Protein AF-A0A8E0M882-F1 (afdb_monomer)

Sequence (146 aa):
MENELKRLLSIPDPLHFTEHQCEWLLDHIGDPNAEIRDNLVYSLLARGFSTEGFTTSQRKAIATRTTQQAQLFTGLNGSDNDNAFTRTFTALLGAILLETDSSKPFLTDNQTQTWIDWALKYLQIETDWRSYVPVKRLGAWHCPWQ

pLDDT: mean 83.6, std 18.22, range [38.22, 97.56]

InterPro domains: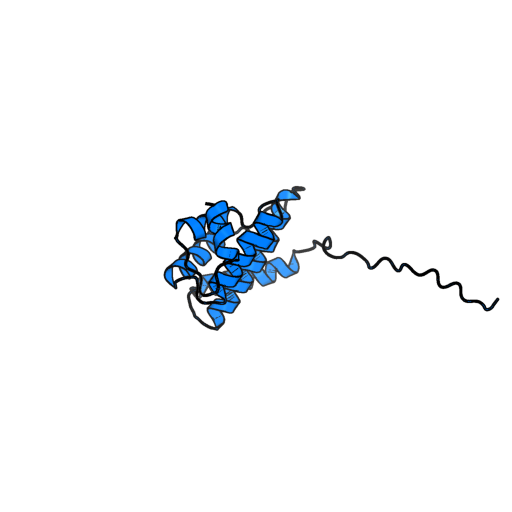
  IPR021247 Protein of unknown function DUF2785 [PF10978] (72-136)

Nearest PDB structures (foldseek):
  5tqb-assembly1_B  TM=4.355E-01  e=6.110E-01  Thermochaetoides thermophila DSM 1495
  2rld-assembly1_E  TM=4.676E-01  e=1.877E+00  Bacteroides thetaiotaomicron VPI-5482
  5m4y-assembly3_E  TM=1.984E-01  e=3.540E+00  Saccharomyces cerevisiae S288C

Foldseek 3Di:
DQVVQVVQLPDDDPAADDLVRLVVLLVCCLPPDCCCNPVGSLVNLLNCLPRVRDDLVSLLVNLVVLLVVVLLCPPLPHPDPSSPSSNVSSLVSLVSSLVSCVVPNRDDPVSNVSSVVSNVVSVVSDPDCVVDDPPPPPDPPPDPDD

Radius of gyration: 18.93 Å; Cα contacts (8 Å, |Δi|>4): 121; chains: 1; bounding box: 44×65×42 Å

Mean predicted aligned error: 8.48 Å

Secondary structure (DSSP, 8-state):
-HHHHHHHTTSPSSP---HHHHHHHHHTTT-S-HHHIIIIIIHHHHHHHHTS-S-HHHHHHHHHHHHHHTGGGTTTTS--GGGHHHHHHHHHHHHHHHHHHHHS--S-HHHHHHHHHHHHHHHHH----TT---------------

Structure (mmCIF, N/CA/C/O backbone):
data_AF-A0A8E0M882-F1
#
_entry.id   AF-A0A8E0M882-F1
#
loop_
_atom_site.group_PDB
_atom_site.id
_atom_site.type_symbol
_atom_site.label_atom_id
_atom_site.label_alt_id
_atom_site.label_comp_id
_atom_site.label_asym_id
_atom_site.label_entity_id
_atom_site.label_seq_id
_atom_site.pdbx_PDB_ins_code
_atom_site.Cartn_x
_atom_site.Cartn_y
_atom_site.Cartn_z
_atom_site.occupancy
_atom_site.B_iso_or_equiv
_atom_site.auth_seq_id
_atom_site.auth_comp_id
_atom_site.auth_asym_id
_atom_site.auth_atom_id
_atom_site.pdbx_PDB_model_num
ATOM 1 N N . MET A 1 1 ? 13.079 12.444 6.542 1.00 91.69 1 MET A N 1
ATOM 2 C CA . MET A 1 1 ? 12.053 11.485 6.097 1.00 91.69 1 MET A CA 1
ATOM 3 C C . MET A 1 1 ? 12.491 10.030 6.231 1.00 91.69 1 MET A C 1
ATOM 5 O O . MET A 1 1 ? 12.018 9.393 7.157 1.00 91.69 1 MET A O 1
ATOM 9 N N . GLU A 1 2 ? 13.426 9.498 5.430 1.00 93.12 2 GLU A N 1
ATOM 10 C CA . GLU A 1 2 ? 13.834 8.074 5.531 1.00 93.12 2 GLU A CA 1
ATOM 11 C C . GLU A 1 2 ? 14.243 7.657 6.958 1.00 93.12 2 GLU A C 1
ATOM 13 O O . GLU A 1 2 ? 13.714 6.696 7.507 1.00 93.12 2 GLU A O 1
ATOM 18 N N . ASN A 1 3 ? 15.119 8.430 7.611 1.00 93.81 3 ASN A N 1
ATOM 19 C CA . ASN A 1 3 ? 15.547 8.162 8.991 1.00 93.81 3 ASN A CA 1
ATOM 20 C C . ASN A 1 3 ? 14.402 8.215 10.018 1.00 93.81 3 ASN A C 1
ATOM 22 O O . ASN A 1 3 ? 14.497 7.584 11.066 1.00 93.81 3 ASN A O 1
ATOM 26 N N . GLU A 1 4 ? 13.338 8.974 9.751 1.00 94.31 4 GLU A N 1
ATOM 27 C CA . GLU A 1 4 ? 12.157 9.034 10.622 1.00 94.31 4 GLU A CA 1
ATOM 28 C C . GLU A 1 4 ? 11.297 7.787 10.424 1.00 94.31 4 GLU A C 1
ATOM 30 O O . GLU A 1 4 ? 10.914 7.153 11.403 1.00 94.31 4 GLU A O 1
ATOM 35 N N . LEU A 1 5 ? 11.071 7.383 9.171 1.00 95.50 5 LEU A N 1
ATOM 36 C CA . LEU A 1 5 ? 10.352 6.155 8.829 1.00 95.50 5 LEU A CA 1
ATOM 37 C C . LEU A 1 5 ? 11.076 4.913 9.364 1.00 95.50 5 LEU A C 1
ATOM 39 O O . LEU A 1 5 ? 10.443 4.035 9.941 1.00 95.50 5 LEU A O 1
ATOM 43 N N . LYS A 1 6 ? 12.412 4.870 9.282 1.00 95.81 6 LYS A N 1
ATOM 44 C CA . LYS A 1 6 ? 13.220 3.785 9.867 1.00 95.81 6 LYS A CA 1
ATOM 45 C C . LYS A 1 6 ? 13.008 3.636 11.371 1.00 95.81 6 LYS A C 1
ATOM 47 O O . LYS A 1 6 ? 13.045 2.520 11.877 1.00 95.81 6 LYS A O 1
ATOM 52 N N . ARG A 1 7 ? 12.743 4.728 12.098 1.00 95.31 7 ARG A N 1
ATOM 53 C CA . ARG A 1 7 ? 12.416 4.651 13.532 1.00 95.31 7 ARG A CA 1
ATOM 54 C C . ARG A 1 7 ? 11.062 3.988 13.774 1.00 95.31 7 ARG A C 1
ATOM 56 O O . ARG A 1 7 ? 10.929 3.295 14.776 1.00 95.31 7 ARG A O 1
ATOM 63 N N . LEU A 1 8 ? 10.095 4.156 12.867 1.00 95.00 8 LEU A N 1
ATOM 64 C CA . LEU A 1 8 ? 8.771 3.532 12.982 1.00 95.00 8 LEU A CA 1
ATOM 65 C C . LEU A 1 8 ? 8.839 2.000 12.929 1.00 95.00 8 LEU A C 1
ATOM 67 O O . LEU A 1 8 ? 8.007 1.339 13.543 1.00 95.00 8 LEU A O 1
ATOM 71 N N . LEU A 1 9 ? 9.852 1.424 12.270 1.00 93.31 9 LEU A N 1
ATOM 72 C CA . LEU A 1 9 ? 10.032 -0.032 12.214 1.00 93.31 9 LEU A CA 1
ATOM 73 C C . LEU A 1 9 ? 10.173 -0.662 13.608 1.00 93.31 9 LEU A C 1
ATOM 75 O O . LEU A 1 9 ? 9.687 -1.769 13.821 1.00 93.31 9 LEU A O 1
ATOM 79 N N . SER A 1 10 ? 10.766 0.058 14.562 1.00 94.56 10 SER A N 1
ATOM 80 C CA . SER A 1 10 ? 10.983 -0.422 15.933 1.00 94.56 10 SER A CA 1
ATOM 81 C C . SER A 1 10 ? 9.838 -0.101 16.901 1.00 94.56 10 SER A C 1
ATOM 83 O O . SER A 1 10 ? 9.894 -0.501 18.062 1.00 94.56 10 SER A O 1
ATOM 85 N N . ILE A 1 11 ? 8.826 0.652 16.466 1.00 95.12 11 ILE A N 1
ATOM 86 C CA . ILE A 1 11 ? 7.680 1.045 17.298 1.00 95.12 11 ILE A CA 1
ATOM 87 C C . ILE A 1 11 ? 6.600 -0.042 17.189 1.00 95.12 11 ILE A C 1
ATOM 89 O O . ILE A 1 11 ? 6.369 -0.526 16.081 1.00 95.12 11 ILE A O 1
ATOM 93 N N . PRO A 1 12 ? 5.937 -0.449 18.290 1.00 94.00 12 PRO A N 1
ATOM 94 C CA . PRO A 1 12 ? 4.824 -1.393 18.228 1.00 94.00 12 PRO A CA 1
ATOM 95 C C . PRO A 1 12 ? 3.599 -0.785 17.536 1.00 94.00 12 PRO A C 1
ATOM 97 O O . PRO A 1 12 ? 3.405 0.427 17.528 1.00 94.00 12 PRO A O 1
ATOM 100 N N . ASP A 1 13 ? 2.760 -1.639 16.963 1.00 94.06 13 ASP A N 1
ATOM 101 C CA . ASP A 1 13 ? 1.491 -1.229 16.363 1.00 94.06 13 ASP A CA 1
ATOM 102 C C . ASP A 1 13 ? 0.454 -0.774 17.422 1.00 94.06 13 ASP A C 1
ATOM 104 O O . ASP A 1 13 ? 0.518 -1.234 18.567 1.00 94.06 13 ASP A O 1
ATOM 108 N N . PRO A 1 14 ? -0.529 0.078 17.060 1.00 93.06 14 PRO A N 1
ATOM 109 C CA . PRO A 1 14 ? -0.713 0.705 15.749 1.00 93.06 14 PRO A CA 1
ATOM 110 C C . PRO A 1 14 ? 0.280 1.850 15.511 1.00 93.06 14 PRO A C 1
ATOM 112 O O . PRO A 1 14 ? 0.562 2.659 16.395 1.00 93.06 14 PRO A O 1
ATOM 115 N N . LEU A 1 15 ? 0.802 1.928 14.287 1.00 95.25 15 LEU A N 1
ATOM 116 C CA . LEU A 1 15 ? 1.637 3.050 13.858 1.00 95.25 15 LEU A CA 1
ATOM 117 C C . LEU A 1 15 ? 0.782 4.275 13.518 1.00 95.25 15 LEU A C 1
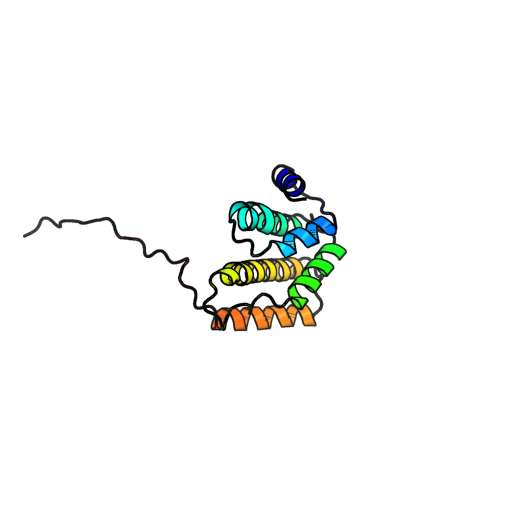ATOM 119 O O . LEU A 1 15 ? -0.387 4.150 13.185 1.00 95.25 15 LEU A O 1
ATOM 123 N N . HIS A 1 16 ? 1.375 5.465 13.536 1.00 94.81 16 HIS A N 1
ATOM 124 C CA . HIS A 1 16 ? 0.721 6.675 13.045 1.00 94.81 16 HIS A CA 1
ATOM 125 C C . HIS A 1 16 ? 1.582 7.328 11.975 1.00 94.81 16 HIS A C 1
ATOM 127 O O . HIS A 1 16 ? 2.770 7.572 12.194 1.00 94.81 16 HIS A O 1
ATOM 133 N N . PHE A 1 17 ? 0.962 7.625 10.837 1.00 96.75 17 PHE A N 1
ATOM 134 C CA . PHE A 1 17 ? 1.632 8.212 9.686 1.00 96.75 17 PHE A CA 1
ATOM 135 C C . PHE A 1 17 ? 1.119 9.622 9.419 1.00 96.75 17 PHE A C 1
ATOM 137 O O . PHE A 1 17 ? -0.061 9.921 9.609 1.00 96.75 17 PHE A O 1
ATOM 144 N N . THR A 1 18 ? 2.008 10.488 8.949 1.00 97.00 18 THR A N 1
ATOM 145 C CA . THR A 1 18 ? 1.639 11.777 8.357 1.00 97.00 18 THR A CA 1
ATOM 146 C C . THR A 1 18 ? 1.382 11.620 6.858 1.00 97.00 18 THR A C 1
ATOM 148 O O . THR A 1 18 ? 1.851 10.666 6.240 1.00 97.00 18 THR A O 1
ATOM 151 N N . GLU A 1 19 ? 0.686 12.577 6.241 1.00 95.50 19 GLU A N 1
ATOM 152 C CA . GLU A 1 19 ? 0.458 12.550 4.786 1.00 95.50 19 GLU A CA 1
ATOM 153 C C . GLU A 1 19 ? 1.776 12.519 3.997 1.00 95.50 19 GLU A C 1
ATOM 155 O O . GLU A 1 19 ? 1.942 11.696 3.105 1.00 95.50 19 GLU A O 1
ATOM 160 N N . HIS A 1 20 ? 2.769 13.316 4.403 1.00 96.25 20 HIS A N 1
ATOM 161 C CA . HIS A 1 20 ? 4.091 13.321 3.767 1.00 96.25 20 HIS A CA 1
ATOM 162 C C . HIS A 1 20 ? 4.827 11.980 3.883 1.00 96.25 20 HIS A C 1
ATOM 164 O O . HIS A 1 20 ? 5.578 11.600 2.989 1.00 96.25 20 HIS A O 1
ATOM 170 N N . GLN A 1 21 ? 4.618 11.245 4.978 1.00 97.25 21 GLN A N 1
ATOM 171 C CA . GLN A 1 21 ? 5.162 9.897 5.125 1.00 97.25 21 GLN A CA 1
ATOM 172 C C . GLN A 1 21 ? 4.477 8.921 4.166 1.00 97.25 21 GLN A C 1
ATOM 174 O O . GLN A 1 21 ? 5.169 8.147 3.510 1.00 97.25 21 GLN A O 1
ATOM 179 N N . CYS A 1 22 ? 3.150 8.990 4.029 1.00 96.88 22 CYS A N 1
ATOM 180 C CA . CYS A 1 22 ? 2.407 8.199 3.045 1.00 96.88 22 CYS A CA 1
ATOM 181 C C . CYS A 1 22 ? 2.872 8.497 1.610 1.00 96.88 22 CYS A C 1
ATOM 183 O O . CYS A 1 22 ? 3.079 7.576 0.821 1.00 96.88 22 CYS A O 1
ATOM 185 N N . GLU A 1 23 ? 3.070 9.775 1.275 1.00 95.62 23 GLU A N 1
ATOM 186 C CA . GLU A 1 23 ? 3.566 10.201 -0.035 1.00 95.62 23 GLU A CA 1
ATOM 187 C C . GLU A 1 23 ? 4.943 9.608 -0.334 1.00 95.62 23 GLU A C 1
ATOM 189 O O . GLU A 1 23 ? 5.134 8.991 -1.383 1.00 95.62 23 GLU A O 1
ATOM 194 N N . TRP A 1 24 ? 5.865 9.710 0.622 1.00 97.00 24 TRP A N 1
ATOM 195 C CA . TRP A 1 24 ? 7.222 9.198 0.465 1.00 97.00 24 TRP A CA 1
ATOM 196 C C . TRP A 1 24 ? 7.266 7.681 0.307 1.00 97.00 24 TRP A C 1
ATOM 198 O O . TRP A 1 24 ? 8.001 7.185 -0.543 1.00 97.00 24 TRP A O 1
ATOM 208 N N . LEU A 1 25 ? 6.462 6.941 1.083 1.00 96.94 25 LEU A N 1
ATOM 209 C CA . LEU A 1 25 ? 6.353 5.484 0.947 1.00 96.94 25 LEU A CA 1
ATOM 210 C C . LEU A 1 25 ? 5.925 5.097 -0.473 1.00 96.94 25 LEU A C 1
ATOM 212 O O . LEU A 1 25 ? 6.493 4.188 -1.068 1.00 96.94 25 LEU A O 1
ATOM 216 N N . LEU A 1 26 ? 4.956 5.813 -1.040 1.00 95.06 26 LEU A N 1
ATOM 217 C CA . LEU A 1 26 ? 4.483 5.560 -2.399 1.00 95.06 26 LEU A CA 1
ATOM 218 C C . LEU A 1 26 ? 5.492 5.982 -3.477 1.00 95.06 26 LEU A C 1
ATOM 220 O O . LEU A 1 26 ? 5.596 5.298 -4.491 1.00 95.06 26 LEU A O 1
ATOM 224 N N . ASP A 1 27 ? 6.270 7.045 -3.259 1.00 93.62 27 ASP A N 1
ATOM 225 C CA . ASP A 1 27 ? 7.353 7.446 -4.176 1.00 93.62 27 ASP A CA 1
ATOM 226 C C . ASP A 1 27 ? 8.473 6.402 -4.266 1.00 93.62 27 ASP A C 1
ATOM 228 O O . ASP A 1 27 ? 9.085 6.241 -5.320 1.00 93.62 27 ASP A O 1
ATOM 232 N N . HIS A 1 28 ? 8.717 5.666 -3.179 1.00 94.12 28 HIS A N 1
ATOM 233 C CA . HIS A 1 28 ? 9.824 4.710 -3.061 1.00 94.12 28 HIS A CA 1
ATOM 234 C C . HIS A 1 28 ? 9.361 3.247 -3.148 1.00 94.12 28 HIS A C 1
ATOM 236 O O . HIS A 1 28 ? 10.116 2.327 -2.835 1.00 94.12 28 HIS A O 1
ATOM 242 N N . ILE A 1 29 ? 8.130 2.999 -3.607 1.00 92.56 29 ILE A N 1
ATOM 243 C CA . ILE A 1 29 ? 7.568 1.642 -3.711 1.00 92.56 29 ILE A CA 1
ATOM 244 C C . ILE A 1 29 ? 8.364 0.722 -4.643 1.00 92.56 29 ILE A C 1
ATOM 246 O O . ILE A 1 29 ? 8.380 -0.488 -4.449 1.00 92.56 29 ILE A O 1
ATOM 250 N N . GLY A 1 30 ? 9.035 1.292 -5.644 1.00 89.06 30 GLY A N 1
ATOM 251 C CA . GLY A 1 30 ? 9.879 0.572 -6.595 1.00 89.06 30 GLY A CA 1
ATOM 252 C C . GLY A 1 30 ? 11.373 0.824 -6.420 1.00 89.06 30 GLY A C 1
ATOM 253 O O . GLY A 1 30 ? 12.102 0.669 -7.394 1.00 89.06 30 GLY A O 1
ATOM 254 N N . ASP A 1 31 ? 11.830 1.257 -5.239 1.00 90.75 31 ASP A N 1
ATOM 255 C CA . ASP A 1 31 ? 13.238 1.613 -5.022 1.00 90.75 31 ASP A CA 1
ATOM 256 C C . ASP A 1 31 ? 14.187 0.437 -5.380 1.00 90.75 31 ASP A C 1
ATOM 258 O O . ASP A 1 31 ? 13.912 -0.722 -5.031 1.00 90.75 31 ASP A O 1
ATOM 262 N N . PRO A 1 32 ? 15.302 0.682 -6.099 1.00 86.81 32 PRO A N 1
ATOM 263 C CA . PRO A 1 32 ? 16.258 -0.373 -6.441 1.00 86.81 32 PRO A CA 1
ATOM 264 C C . PRO A 1 32 ? 16.960 -0.967 -5.209 1.00 86.81 32 PRO A C 1
ATOM 266 O O . PRO A 1 32 ? 17.409 -2.116 -5.251 1.00 86.81 32 PRO A O 1
ATOM 269 N N . ASN A 1 33 ? 17.050 -0.223 -4.105 1.00 90.12 33 ASN A N 1
ATOM 270 C CA . ASN A 1 33 ? 17.614 -0.693 -2.850 1.00 90.12 33 ASN A CA 1
ATOM 271 C C . ASN A 1 33 ? 16.586 -1.521 -2.062 1.00 90.12 33 ASN A C 1
ATOM 273 O O . ASN A 1 33 ? 15.613 -0.989 -1.526 1.00 90.12 33 ASN A O 1
ATOM 277 N N . ALA A 1 34 ? 16.845 -2.823 -1.918 1.00 89.81 34 ALA A N 1
ATOM 278 C CA . ALA A 1 34 ? 15.975 -3.749 -1.188 1.00 89.81 34 ALA A CA 1
ATOM 279 C C . ALA A 1 34 ? 15.766 -3.364 0.292 1.00 89.81 34 ALA A C 1
ATOM 281 O O . ALA A 1 34 ? 14.697 -3.604 0.845 1.00 89.81 34 ALA A O 1
ATOM 282 N N . GLU A 1 35 ? 16.738 -2.707 0.935 1.00 92.88 35 GLU A N 1
ATOM 283 C CA . GLU A 1 35 ? 16.569 -2.223 2.314 1.00 92.88 35 GLU A CA 1
ATOM 284 C C . GLU A 1 35 ? 15.530 -1.096 2.413 1.00 92.88 35 GLU A C 1
ATOM 286 O O . GLU A 1 35 ? 14.843 -0.960 3.425 1.00 92.88 35 GLU A O 1
ATOM 291 N N . ILE A 1 36 ? 15.398 -0.284 1.361 1.00 94.50 36 ILE A N 1
ATOM 292 C CA . ILE A 1 36 ? 14.382 0.770 1.291 1.00 94.50 36 ILE A CA 1
ATOM 293 C C . ILE A 1 36 ? 13.050 0.160 0.864 1.00 94.50 36 ILE A C 1
ATOM 295 O O . ILE A 1 36 ? 12.034 0.373 1.516 1.00 94.50 36 ILE A O 1
ATOM 299 N N . ARG A 1 37 ? 13.043 -0.630 -0.202 1.00 94.00 37 ARG A N 1
ATOM 300 C CA . ARG A 1 37 ? 11.817 -1.163 -0.793 1.00 94.00 37 ARG A CA 1
ATOM 301 C C . ARG A 1 37 ? 11.132 -2.214 0.085 1.00 94.00 37 ARG A C 1
ATOM 303 O O . ARG A 1 37 ? 9.954 -2.073 0.407 1.00 94.00 37 ARG A O 1
ATOM 310 N N . ASP A 1 38 ? 11.853 -3.257 0.481 1.00 92.75 38 ASP A N 1
ATOM 311 C CA . ASP A 1 38 ? 11.296 -4.427 1.163 1.00 92.75 38 ASP A CA 1
ATOM 312 C C . ASP A 1 38 ? 11.179 -4.161 2.673 1.00 92.75 38 ASP A C 1
ATOM 314 O O . ASP A 1 38 ? 10.090 -4.212 3.262 1.00 92.75 38 ASP A O 1
ATOM 318 N N . ASN A 1 39 ? 12.309 -3.819 3.299 1.00 94.12 39 ASN A N 1
ATOM 319 C CA . ASN A 1 39 ? 12.422 -3.742 4.758 1.00 94.12 39 ASN A CA 1
ATOM 320 C C . ASN A 1 39 ? 11.805 -2.467 5.343 1.00 94.12 39 ASN A C 1
ATOM 322 O O . ASN A 1 39 ? 11.378 -2.471 6.497 1.00 94.12 39 ASN A O 1
ATOM 326 N N . LEU A 1 40 ? 11.739 -1.383 4.563 1.00 97.25 40 LEU A N 1
ATOM 327 C CA . LEU A 1 40 ? 11.163 -0.116 5.007 1.00 97.25 40 LEU A CA 1
ATOM 328 C C . LEU A 1 40 ? 9.787 0.138 4.386 1.00 97.25 40 LEU A C 1
ATOM 330 O O . LEU A 1 40 ? 8.791 0.154 5.106 1.00 97.25 40 LEU A O 1
ATOM 334 N N . VAL A 1 41 ? 9.716 0.343 3.072 1.00 97.19 41 VAL A N 1
ATOM 335 C CA . VAL A 1 41 ? 8.508 0.822 2.391 1.00 97.19 41 VAL A CA 1
ATOM 336 C C . VAL A 1 41 ? 7.384 -0.201 2.466 1.00 97.19 41 VAL A C 1
ATOM 338 O O . VAL A 1 41 ? 6.323 0.093 3.021 1.00 97.19 41 VAL A O 1
ATOM 341 N N . TYR A 1 42 ? 7.612 -1.411 1.955 1.00 95.94 42 TYR A N 1
ATOM 342 C CA . TYR A 1 42 ? 6.584 -2.446 1.929 1.00 95.94 42 TYR A CA 1
ATOM 343 C C . TYR A 1 42 ? 6.178 -2.877 3.337 1.00 95.94 42 TYR A C 1
ATOM 345 O O . TYR A 1 42 ? 4.990 -2.982 3.632 1.00 95.94 42 TYR A O 1
ATOM 353 N N . SER A 1 43 ? 7.155 -3.037 4.233 1.00 95.88 43 SER A N 1
ATOM 354 C CA . SER A 1 43 ? 6.906 -3.381 5.635 1.00 95.88 43 SER A CA 1
ATOM 355 C C . SER A 1 43 ? 6.017 -2.352 6.346 1.00 95.88 43 SER A C 1
ATOM 357 O O . SER A 1 43 ? 5.065 -2.729 7.030 1.00 95.88 43 SER A O 1
ATOM 359 N N . LEU A 1 44 ? 6.273 -1.049 6.171 1.00 97.38 44 LEU A N 1
ATOM 360 C CA . LEU A 1 44 ? 5.451 0.001 6.783 1.00 97.38 44 LEU A CA 1
ATOM 361 C C . LEU A 1 44 ? 4.069 0.125 6.137 1.00 97.38 44 LEU A C 1
ATOM 363 O O . LEU A 1 44 ? 3.096 0.327 6.863 1.00 97.38 44 LEU A O 1
ATOM 367 N N . LEU A 1 45 ? 3.960 -0.034 4.814 1.00 97.25 45 LEU A N 1
ATOM 368 C CA . LEU A 1 45 ? 2.664 -0.074 4.129 1.00 97.25 45 LEU A CA 1
ATOM 369 C C . LEU A 1 45 ? 1.820 -1.246 4.644 1.00 97.25 45 LEU A C 1
ATOM 371 O O . LEU A 1 45 ? 0.695 -1.036 5.095 1.00 97.25 45 LEU A O 1
ATOM 375 N N . ALA A 1 46 ? 2.376 -2.460 4.657 1.00 95.56 46 ALA A N 1
ATOM 376 C CA . ALA A 1 46 ? 1.688 -3.656 5.133 1.00 95.56 46 ALA A CA 1
ATOM 377 C C . ALA A 1 46 ? 1.217 -3.503 6.584 1.00 95.56 46 ALA A C 1
ATOM 379 O O . ALA A 1 46 ? 0.052 -3.774 6.882 1.00 95.56 46 ALA A O 1
ATOM 380 N N . ARG A 1 47 ? 2.082 -3.000 7.474 1.00 96.00 47 ARG A N 1
ATOM 381 C CA . ARG A 1 47 ? 1.709 -2.716 8.867 1.00 96.00 47 ARG A CA 1
ATOM 382 C C . ARG A 1 47 ? 0.607 -1.666 8.950 1.00 96.00 47 ARG A C 1
ATOM 384 O O . ARG A 1 47 ? -0.409 -1.918 9.583 1.00 96.00 47 ARG A O 1
ATOM 391 N N . GLY A 1 48 ? 0.745 -0.537 8.257 1.00 96.50 48 GLY A N 1
ATOM 392 C CA . GLY A 1 48 ? -0.246 0.540 8.297 1.00 96.50 48 GLY A CA 1
ATOM 393 C C . GLY A 1 48 ? -1.652 0.103 7.867 1.00 96.50 48 GLY A C 1
ATOM 394 O O . GLY A 1 48 ? -2.636 0.549 8.460 1.00 96.50 48 GLY A O 1
ATOM 395 N N . PHE A 1 49 ? -1.762 -0.804 6.891 1.00 95.62 49 PHE A N 1
ATOM 396 C CA . PHE A 1 49 ? -3.045 -1.390 6.488 1.00 95.62 49 PHE A CA 1
ATOM 397 C C . PHE A 1 49 ? -3.537 -2.482 7.452 1.00 95.62 49 PHE A C 1
ATOM 399 O O . PHE A 1 49 ? -4.708 -2.468 7.838 1.00 95.62 49 PHE A O 1
ATOM 406 N N . SER A 1 50 ? -2.653 -3.382 7.892 1.00 91.19 50 SER A N 1
ATOM 407 C CA . SER A 1 50 ? -3.023 -4.550 8.711 1.00 91.19 50 SER A CA 1
ATOM 408 C C . SER A 1 50 ? -3.373 -4.195 10.157 1.00 91.19 50 SER A C 1
ATOM 410 O O . SER A 1 50 ? -4.214 -4.854 10.766 1.00 91.19 50 SER A O 1
ATOM 412 N N . THR A 1 51 ? -2.745 -3.161 10.723 1.00 91.31 51 THR A N 1
ATOM 413 C CA . THR A 1 51 ? -2.826 -2.837 12.159 1.00 91.31 51 THR A CA 1
ATOM 414 C C . THR A 1 51 ? -3.532 -1.517 12.454 1.00 91.31 51 THR A C 1
ATOM 416 O O . THR A 1 51 ? -3.354 -0.949 13.522 1.00 91.31 51 THR A O 1
ATOM 419 N N . GLU A 1 52 ? -4.362 -1.027 11.528 1.00 88.12 52 GLU A N 1
ATOM 420 C CA . GLU A 1 52 ? -5.096 0.247 11.666 1.00 88.12 52 GLU A CA 1
ATOM 421 C C . GLU A 1 52 ? -4.206 1.493 11.765 1.00 88.12 52 GLU A C 1
ATOM 423 O O . GLU A 1 52 ? -4.659 2.545 12.215 1.00 88.12 52 GLU A O 1
ATOM 428 N N . GLY A 1 53 ? -2.955 1.412 11.306 1.00 93.38 53 GLY A N 1
ATOM 429 C CA . GLY A 1 53 ? -2.052 2.557 11.361 1.00 93.38 53 GLY A CA 1
ATOM 430 C C . GLY A 1 53 ? -2.413 3.698 10.401 1.00 93.38 53 GLY A C 1
ATOM 431 O O . GLY A 1 53 ? -2.089 4.860 10.656 1.00 93.38 53 GLY A O 1
ATOM 432 N N . PHE A 1 54 ? -3.127 3.392 9.312 1.00 96.69 54 PHE A N 1
ATOM 433 C CA . PHE A 1 54 ? -3.678 4.397 8.404 1.00 96.69 54 PHE A CA 1
ATOM 434 C C . PHE A 1 54 ? -5.129 4.750 8.729 1.00 96.69 54 PHE A C 1
ATOM 436 O O . PHE A 1 54 ? -6.028 3.898 8.773 1.00 96.69 54 PHE A O 1
ATOM 443 N N . THR A 1 55 ? -5.398 6.052 8.817 1.00 96.31 55 THR A N 1
ATOM 444 C CA . THR A 1 55 ? -6.772 6.564 8.877 1.00 96.31 55 THR A CA 1
ATOM 445 C C . THR A 1 55 ? -7.542 6.230 7.595 1.00 96.31 55 THR A C 1
ATOM 447 O O . THR A 1 55 ? -6.963 5.968 6.540 1.00 96.31 55 THR A O 1
ATOM 450 N N . THR A 1 56 ? -8.876 6.267 7.640 1.00 95.25 56 THR A N 1
ATOM 451 C CA . THR A 1 56 ? -9.703 6.042 6.440 1.00 95.25 56 THR A CA 1
ATOM 452 C C . THR A 1 56 ? -9.380 7.035 5.318 1.00 95.25 56 THR A C 1
ATOM 454 O O . THR A 1 56 ? -9.358 6.650 4.150 1.00 95.25 56 THR A O 1
ATOM 457 N N . SER A 1 57 ? -9.087 8.296 5.653 1.00 96.25 57 SER A N 1
ATOM 458 C CA . SER A 1 57 ? -8.690 9.313 4.671 1.00 96.25 57 SER A CA 1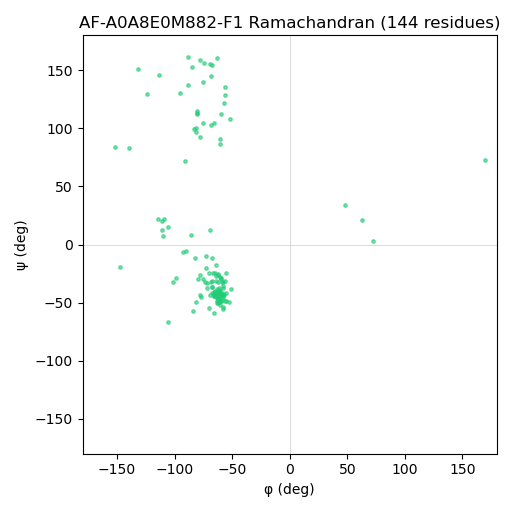
ATOM 459 C C . SER A 1 57 ? -7.355 8.975 4.009 1.00 96.25 57 SER A C 1
ATOM 461 O O . SER A 1 57 ? -7.251 9.051 2.788 1.00 96.25 57 SER A O 1
ATOM 463 N N . GL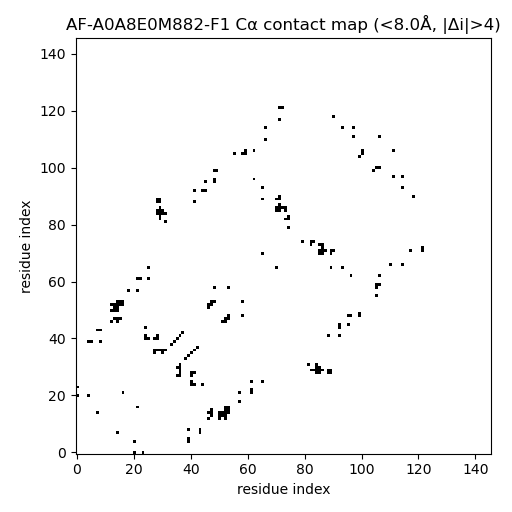N A 1 58 ? -6.373 8.514 4.787 1.00 97.56 58 GLN A N 1
ATOM 464 C CA . GLN A 1 58 ? -5.072 8.084 4.267 1.00 97.56 58 GLN A CA 1
ATOM 465 C C . GLN A 1 58 ? -5.195 6.862 3.365 1.00 97.56 58 GLN A C 1
ATOM 467 O O . GLN A 1 58 ? -4.642 6.853 2.270 1.00 97.56 58 GLN A O 1
ATOM 472 N N . ARG A 1 59 ? -5.988 5.859 3.763 1.00 96.81 59 ARG A N 1
ATOM 473 C CA . ARG A 1 59 ? -6.255 4.680 2.924 1.00 96.81 59 ARG A CA 1
ATOM 474 C C . ARG A 1 59 ? -6.859 5.076 1.575 1.00 96.81 59 ARG A C 1
ATOM 476 O O . ARG A 1 59 ? -6.405 4.603 0.535 1.00 96.81 59 ARG A O 1
ATOM 483 N N . LYS A 1 60 ? -7.821 6.006 1.576 1.00 96.50 60 LYS A N 1
ATOM 484 C CA . LYS A 1 60 ? -8.413 6.563 0.348 1.00 96.50 60 LYS A CA 1
ATOM 485 C C . LYS A 1 60 ? -7.403 7.331 -0.502 1.00 96.50 60 LYS A C 1
ATOM 487 O O . LYS A 1 60 ? -7.402 7.164 -1.723 1.00 96.50 60 LYS A O 1
ATOM 492 N N . ALA A 1 61 ? -6.556 8.155 0.114 1.00 96.38 61 ALA A N 1
ATOM 493 C CA . ALA A 1 61 ? -5.519 8.910 -0.586 1.00 96.38 61 ALA A CA 1
ATOM 494 C C . ALA A 1 61 ? -4.495 7.974 -1.243 1.00 96.38 61 ALA A C 1
ATOM 496 O O . ALA A 1 61 ? -4.217 8.114 -2.434 1.00 96.38 61 ALA A O 1
ATOM 497 N N . ILE A 1 62 ? -4.028 6.965 -0.500 1.00 96.44 62 ILE A N 1
ATOM 498 C CA . ILE A 1 62 ? -3.118 5.928 -0.993 1.00 96.44 62 ILE A CA 1
ATOM 499 C C . ILE A 1 62 ? -3.745 5.208 -2.188 1.00 96.44 62 ILE A C 1
ATOM 501 O O . ILE A 1 62 ? -3.176 5.239 -3.274 1.00 96.44 62 ILE A O 1
ATOM 505 N N . ALA A 1 63 ? -4.949 4.646 -2.041 1.00 95.25 63 ALA A N 1
ATOM 506 C CA . ALA A 1 63 ? -5.608 3.937 -3.137 1.00 95.25 63 ALA A CA 1
ATOM 507 C C . ALA A 1 63 ? -5.841 4.815 -4.369 1.00 95.25 63 ALA A C 1
ATOM 509 O O . ALA A 1 63 ? -5.627 4.369 -5.497 1.00 95.25 63 ALA A O 1
ATOM 510 N N . THR A 1 64 ? -6.261 6.066 -4.173 1.00 94.81 64 THR A N 1
ATOM 511 C CA . THR A 1 64 ? -6.473 7.014 -5.273 1.00 94.81 64 THR A CA 1
ATOM 512 C C . THR A 1 64 ? -5.179 7.252 -6.031 1.00 94.81 64 THR A C 1
ATOM 514 O O . THR A 1 64 ? -5.156 7.116 -7.253 1.00 94.81 64 THR A O 1
ATOM 517 N N . ARG A 1 65 ? -4.091 7.531 -5.311 1.00 93.44 65 ARG A N 1
ATOM 518 C CA . ARG A 1 65 ? -2.783 7.777 -5.908 1.00 93.44 65 ARG A CA 1
ATOM 519 C C . ARG A 1 65 ? -2.249 6.548 -6.642 1.00 93.44 65 ARG A C 1
ATOM 521 O O . ARG A 1 65 ?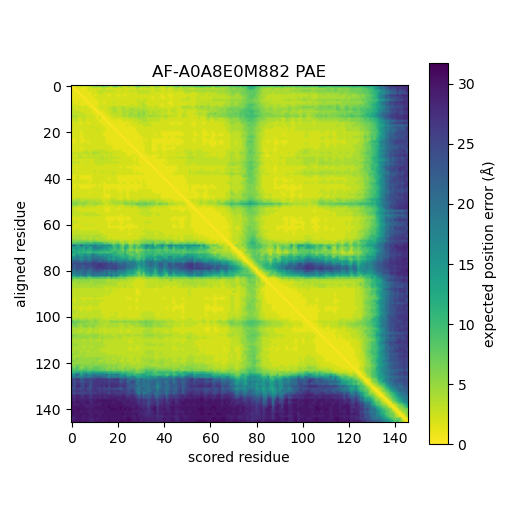 -1.882 6.665 -7.809 1.00 93.44 65 ARG A O 1
ATOM 528 N N . THR A 1 66 ? -2.274 5.374 -6.013 1.00 91.56 66 THR A N 1
ATOM 529 C CA . THR A 1 66 ? -1.799 4.126 -6.633 1.00 91.56 66 THR A CA 1
ATOM 530 C C . THR A 1 66 ? -2.605 3.781 -7.888 1.00 91.56 66 THR A C 1
ATOM 532 O O . THR A 1 66 ? -2.034 3.385 -8.902 1.00 91.56 66 THR A O 1
ATOM 535 N N . THR A 1 67 ? -3.926 4.000 -7.864 1.00 89.50 67 THR A N 1
ATOM 536 C CA . THR A 1 67 ? -4.790 3.784 -9.038 1.00 89.50 67 THR A CA 1
ATOM 537 C C . THR A 1 67 ? -4.487 4.795 -10.151 1.00 89.50 67 THR A C 1
ATOM 539 O O . THR A 1 67 ? -4.419 4.421 -11.316 1.00 89.50 67 THR A O 1
ATOM 542 N N . GLN A 1 68 ? -4.262 6.072 -9.826 1.00 87.81 68 GLN A N 1
ATOM 543 C CA . GLN A 1 68 ? -3.962 7.113 -10.821 1.00 87.81 68 GLN A CA 1
ATOM 544 C C . GLN A 1 68 ? -2.610 6.920 -11.509 1.00 87.81 68 GLN A C 1
ATOM 546 O O . GLN A 1 68 ? -2.483 7.204 -12.698 1.00 87.81 68 GLN A O 1
ATOM 551 N N . GLN A 1 69 ? -1.600 6.447 -10.779 1.00 83.06 69 GLN A N 1
ATOM 552 C CA . GLN A 1 69 ? -0.261 6.256 -11.336 1.00 83.06 69 GLN A CA 1
ATOM 553 C C . GLN A 1 69 ? -0.179 5.054 -12.291 1.00 83.06 69 GLN A C 1
ATOM 555 O O . GLN A 1 69 ? 0.745 5.001 -13.099 1.00 83.06 69 GLN A O 1
ATOM 560 N N . ALA A 1 70 ? -1.125 4.104 -12.219 1.00 76.31 70 ALA A N 1
ATOM 561 C CA . ALA A 1 70 ? -1.204 2.924 -13.092 1.00 76.31 70 ALA A CA 1
ATOM 562 C C . ALA A 1 70 ? 0.134 2.167 -13.245 1.00 76.31 70 ALA A C 1
ATOM 564 O O . ALA A 1 70 ? 0.446 1.594 -14.293 1.00 76.31 70 ALA A O 1
ATOM 565 N N . GLN A 1 71 ? 0.928 2.156 -12.171 1.00 77.25 71 GLN A N 1
ATOM 566 C CA . GLN A 1 71 ? 2.311 1.676 -12.162 1.00 77.25 71 GLN A CA 1
ATOM 567 C C . GLN A 1 71 ? 2.456 0.165 -12.390 1.00 77.25 71 GLN A C 1
ATOM 569 O O . GLN A 1 71 ? 3.546 -0.316 -12.675 1.00 77.25 71 GLN A O 1
ATOM 574 N N . LEU A 1 72 ? 1.356 -0.583 -12.335 1.00 74.56 72 LEU A N 1
ATOM 575 C CA . LEU A 1 72 ? 1.332 -2.028 -12.548 1.00 74.56 72 LEU A CA 1
ATOM 576 C C . LEU A 1 72 ? 1.784 -2.450 -13.960 1.00 74.56 72 LEU A C 1
ATOM 578 O O . LEU A 1 72 ? 2.274 -3.560 -14.147 1.00 74.56 72 LEU A O 1
ATOM 582 N N . PHE A 1 73 ? 1.638 -1.569 -14.955 1.00 74.88 73 PHE A N 1
ATOM 583 C CA . PHE A 1 73 ? 1.955 -1.862 -16.359 1.00 74.88 73 PHE A CA 1
ATOM 584 C C . PHE A 1 73 ? 3.177 -1.091 -16.886 1.00 74.88 73 PHE A C 1
ATOM 586 O O . PHE A 1 73 ? 3.408 -1.051 -18.098 1.00 74.88 73 PHE A O 1
ATOM 593 N N . THR A 1 74 ? 3.968 -0.467 -16.008 1.00 70.81 74 THR A N 1
ATOM 594 C CA . THR A 1 74 ? 5.185 0.254 -16.412 1.00 70.81 74 THR A CA 1
ATOM 595 C C . THR A 1 74 ? 6.260 -0.713 -16.907 1.00 70.81 74 THR A C 1
ATOM 597 O O . THR A 1 74 ? 6.389 -1.834 -16.429 1.00 70.81 74 THR A O 1
ATOM 600 N N . GLY A 1 75 ? 7.043 -0.302 -17.907 1.00 63.19 75 GLY A N 1
ATOM 601 C CA . GLY A 1 75 ? 8.190 -1.086 -18.383 1.00 63.19 75 GLY A CA 1
ATOM 602 C C . GLY A 1 75 ? 7.868 -2.363 -19.175 1.00 63.19 75 GLY A C 1
ATOM 603 O O . GLY A 1 75 ? 8.798 -3.037 -19.595 1.00 63.19 75 GLY A O 1
ATOM 604 N N . LEU A 1 76 ? 6.597 -2.684 -19.461 1.00 61.41 76 LEU A N 1
ATOM 605 C CA . LEU A 1 76 ? 6.229 -3.880 -20.245 1.00 61.41 76 LEU A CA 1
ATOM 606 C C . LEU A 1 76 ? 6.739 -3.871 -21.702 1.00 61.41 76 LEU A C 1
ATOM 608 O O . LEU A 1 76 ? 6.812 -4.922 -22.329 1.00 61.41 76 LEU A O 1
ATOM 612 N N . ASN A 1 77 ? 7.121 -2.702 -22.228 1.00 56.16 77 ASN A N 1
ATOM 613 C CA . ASN A 1 77 ? 7.589 -2.525 -23.609 1.00 56.16 77 ASN A CA 1
ATOM 614 C C . ASN A 1 77 ? 9.094 -2.202 -23.723 1.00 56.16 77 ASN A C 1
ATOM 616 O O . ASN A 1 77 ? 9.551 -1.857 -24.811 1.00 56.16 77 ASN A O 1
ATOM 620 N N . GLY A 1 78 ? 9.863 -2.262 -22.630 1.00 52.34 78 GLY A N 1
ATOM 621 C CA . GLY A 1 78 ? 11.276 -1.869 -22.614 1.00 52.34 78 GLY A CA 1
ATOM 622 C C . GLY A 1 78 ? 12.169 -2.910 -21.946 1.00 52.34 78 GLY A C 1
ATOM 623 O O . GLY A 1 78 ? 11.745 -3.608 -21.033 1.00 52.34 78 GLY A O 1
ATOM 624 N N . SER A 1 79 ? 13.432 -2.989 -22.366 1.00 50.91 79 SER A N 1
ATOM 625 C CA . SER A 1 79 ? 14.476 -3.815 -21.737 1.00 50.91 79 SER A CA 1
ATOM 626 C C . SER A 1 79 ? 14.909 -3.318 -20.346 1.00 50.91 79 SER A C 1
ATOM 628 O O . SER A 1 79 ? 15.938 -3.762 -19.836 1.00 50.91 79 SER A O 1
ATOM 630 N N . ASP A 1 80 ? 14.162 -2.389 -19.745 1.00 51.62 80 ASP A N 1
ATOM 631 C CA . ASP A 1 80 ? 14.503 -1.759 -18.473 1.00 51.62 80 ASP A CA 1
ATOM 632 C C . ASP A 1 80 ? 14.096 -2.648 -17.304 1.00 51.62 80 ASP A C 1
ATOM 634 O O . ASP A 1 80 ? 12.944 -2.693 -16.863 1.00 51.62 80 ASP A O 1
ATOM 638 N N . ASN A 1 81 ? 15.110 -3.331 -16.785 1.00 54.50 81 ASN A N 1
ATOM 639 C CA . ASN A 1 81 ? 15.084 -4.081 -15.537 1.00 54.50 81 ASN A CA 1
ATOM 640 C C . ASN A 1 81 ? 14.651 -3.201 -14.342 1.00 54.50 81 ASN A C 1
ATOM 642 O O . ASN A 1 81 ? 14.088 -3.706 -13.373 1.00 54.50 81 ASN A O 1
ATOM 646 N N . ASP A 1 82 ? 14.854 -1.883 -14.442 1.00 54.97 82 ASP A N 1
ATOM 647 C CA . ASP A 1 82 ? 14.628 -0.911 -13.368 1.00 54.97 82 ASP A CA 1
ATOM 648 C C . ASP A 1 82 ? 13.148 -0.761 -12.978 1.00 54.97 82 ASP A C 1
ATOM 650 O O . ASP A 1 82 ? 12.839 -0.440 -11.834 1.00 54.97 82 ASP A O 1
ATOM 654 N N . ASN A 1 83 ? 12.210 -1.073 -13.881 1.00 66.38 83 ASN A N 1
ATOM 655 C CA . ASN A 1 83 ? 10.772 -0.938 -13.611 1.00 66.38 83 ASN A CA 1
ATOM 656 C C . ASN A 1 83 ? 10.111 -2.219 -13.078 1.00 66.38 83 ASN A C 1
ATOM 658 O O . ASN A 1 83 ? 8.938 -2.193 -12.696 1.00 66.38 83 ASN A O 1
ATOM 662 N N . ALA A 1 84 ? 10.829 -3.347 -13.039 1.00 74.44 84 ALA A N 1
ATOM 663 C CA . ALA A 1 84 ? 10.265 -4.618 -12.580 1.00 74.44 84 ALA A CA 1
ATOM 664 C C . ALA A 1 84 ? 9.848 -4.562 -11.101 1.00 74.44 84 ALA A C 1
ATOM 666 O O . ALA A 1 84 ? 8.789 -5.074 -10.737 1.00 74.44 84 ALA A O 1
ATOM 667 N N . PHE A 1 85 ? 10.631 -3.880 -10.259 1.00 82.00 85 PHE A N 1
ATOM 668 C CA . PHE A 1 85 ? 10.305 -3.716 -8.841 1.00 82.00 85 PHE A CA 1
ATOM 669 C C . PHE A 1 85 ? 9.053 -2.874 -8.631 1.00 82.00 85 PHE A C 1
ATOM 671 O O . PHE A 1 85 ? 8.184 -3.274 -7.860 1.00 82.00 85 PHE A O 1
ATOM 678 N N . THR A 1 86 ? 8.918 -1.762 -9.356 1.00 84.75 86 THR A N 1
ATOM 679 C CA . THR A 1 86 ? 7.711 -0.933 -9.311 1.00 84.75 86 THR A CA 1
ATOM 680 C C . THR A 1 86 ? 6.469 -1.762 -9.622 1.00 84.75 86 THR A C 1
ATOM 682 O O . THR A 1 86 ? 5.535 -1.737 -8.828 1.00 84.75 86 THR A O 1
ATOM 685 N N . ARG A 1 87 ? 6.471 -2.563 -10.700 1.00 86.12 87 ARG A N 1
ATOM 686 C CA . ARG A 1 87 ? 5.315 -3.415 -11.037 1.00 86.12 87 ARG A CA 1
ATOM 687 C C . ARG A 1 87 ? 4.960 -4.368 -9.900 1.00 86.12 87 ARG A C 1
ATOM 689 O O . ARG A 1 87 ? 3.820 -4.370 -9.442 1.00 86.12 87 ARG A O 1
ATOM 696 N N . THR A 1 88 ? 5.936 -5.148 -9.432 1.00 85.81 88 THR A N 1
ATOM 697 C CA . THR A 1 88 ? 5.718 -6.189 -8.420 1.00 85.81 88 THR A CA 1
ATOM 698 C C . THR A 1 88 ? 5.225 -5.597 -7.105 1.00 85.81 88 THR A C 1
ATOM 700 O O . THR A 1 88 ? 4.243 -6.071 -6.540 1.00 85.81 88 THR A O 1
ATOM 703 N N . PHE A 1 89 ? 5.852 -4.526 -6.618 1.00 90.12 89 PHE A N 1
ATOM 704 C CA . PHE A 1 89 ? 5.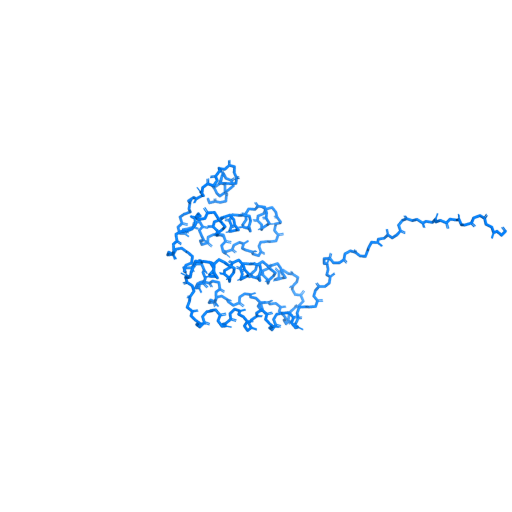461 -3.919 -5.346 1.00 90.12 89 PHE A CA 1
ATOM 705 C C . PHE A 1 89 ? 4.161 -3.114 -5.453 1.00 90.12 89 PHE A C 1
ATOM 707 O O . PHE A 1 89 ? 3.384 -3.098 -4.500 1.00 90.12 89 PHE A O 1
ATOM 714 N N . THR A 1 90 ? 3.848 -2.527 -6.615 1.00 91.50 90 THR A N 1
ATOM 715 C CA . THR A 1 90 ? 2.508 -1.982 -6.882 1.00 91.50 90 THR A CA 1
ATOM 716 C C . THR A 1 90 ? 1.448 -3.085 -6.904 1.00 91.50 90 THR A C 1
ATOM 718 O O . THR A 1 90 ? 0.366 -2.878 -6.357 1.00 91.50 90 THR A O 1
ATOM 721 N N . ALA A 1 91 ? 1.739 -4.261 -7.473 1.00 91.31 91 ALA A N 1
ATOM 722 C CA . ALA A 1 91 ? 0.829 -5.408 -7.444 1.00 91.31 91 ALA A CA 1
ATOM 723 C C . ALA A 1 91 ? 0.563 -5.879 -6.005 1.00 91.31 91 ALA A C 1
ATOM 725 O O . ALA A 1 91 ? -0.591 -6.077 -5.624 1.00 91.31 91 ALA A O 1
ATOM 726 N N . LEU A 1 92 ? 1.618 -5.991 -5.189 1.00 92.62 92 LEU A N 1
ATOM 727 C CA . LEU A 1 92 ? 1.504 -6.350 -3.772 1.00 92.62 92 LEU A CA 1
ATOM 728 C C . LEU A 1 92 ? 0.698 -5.313 -2.980 1.00 92.62 92 LEU A C 1
ATOM 730 O O . LEU A 1 92 ? -0.181 -5.684 -2.205 1.00 92.62 92 LEU A O 1
ATOM 734 N N . LEU A 1 93 ? 0.938 -4.018 -3.205 1.00 95.12 93 LEU A N 1
ATOM 735 C CA . LEU A 1 93 ? 0.125 -2.967 -2.594 1.00 95.12 93 LEU A CA 1
ATOM 736 C C . LEU A 1 93 ? -1.341 -3.080 -3.032 1.00 95.12 93 LEU A C 1
ATOM 738 O O . LEU A 1 93 ? -2.225 -3.005 -2.187 1.00 95.12 93 LEU A O 1
ATOM 742 N N . GLY A 1 94 ? -1.610 -3.317 -4.318 1.00 94.50 94 GLY A N 1
ATOM 743 C CA . GLY A 1 94 ? -2.962 -3.553 -4.830 1.00 94.50 94 GLY A CA 1
ATOM 744 C C . GLY A 1 94 ? -3.681 -4.701 -4.119 1.00 94.50 94 GLY A C 1
ATOM 745 O O . GLY A 1 94 ? -4.848 -4.564 -3.753 1.00 94.50 94 GLY A O 1
ATOM 746 N N . ALA A 1 95 ? -2.973 -5.800 -3.849 1.00 94.25 95 ALA A N 1
ATOM 747 C CA . ALA A 1 95 ? -3.509 -6.918 -3.078 1.00 94.25 95 ALA A CA 1
ATOM 748 C C . ALA A 1 95 ? -3.868 -6.507 -1.638 1.00 94.25 95 ALA A C 1
ATOM 750 O O . ALA A 1 95 ? -4.975 -6.797 -1.191 1.00 94.25 95 ALA A O 1
ATOM 751 N N . ILE A 1 96 ? -2.990 -5.763 -0.951 1.00 95.50 96 ILE A N 1
ATOM 752 C CA . ILE A 1 96 ? -3.255 -5.227 0.398 1.00 95.50 96 ILE A CA 1
ATOM 753 C C . ILE A 1 96 ? -4.477 -4.295 0.394 1.00 95.50 96 ILE A C 1
ATOM 755 O O . ILE A 1 96 ? -5.287 -4.332 1.324 1.00 95.50 96 ILE A O 1
ATOM 759 N N . LEU A 1 97 ? -4.632 -3.464 -0.644 1.00 95.44 97 LEU A N 1
ATOM 760 C CA . LEU A 1 97 ? -5.783 -2.569 -0.779 1.00 95.44 97 LEU A CA 1
ATOM 761 C C . LEU A 1 97 ? -7.090 -3.363 -0.878 1.00 95.44 97 LEU A C 1
ATOM 763 O O . LEU A 1 97 ? -8.016 -3.080 -0.121 1.00 95.44 97 LEU A O 1
ATOM 767 N N . LEU A 1 98 ? -7.148 -4.362 -1.763 1.00 95.50 98 LEU A N 1
ATOM 768 C CA . LEU A 1 98 ? -8.325 -5.219 -1.948 1.00 95.50 98 LEU A CA 1
ATOM 769 C C . LEU A 1 98 ? -8.643 -6.049 -0.696 1.00 95.50 98 LEU A C 1
ATOM 771 O O . LEU A 1 98 ? -9.801 -6.140 -0.289 1.00 95.50 98 LEU A O 1
ATOM 775 N N . GLU A 1 99 ? -7.625 -6.629 -0.059 1.00 95.06 99 GLU A N 1
ATOM 776 C CA . GLU A 1 99 ? -7.783 -7.388 1.185 1.00 95.06 99 GLU A CA 1
ATOM 777 C C . GLU A 1 99 ? -8.338 -6.499 2.301 1.00 95.06 99 GLU A C 1
ATOM 779 O O . GLU A 1 99 ? -9.331 -6.843 2.949 1.00 95.06 99 GLU A O 1
ATOM 784 N N . THR A 1 100 ? -7.750 -5.317 2.495 1.00 94.88 100 THR A N 1
ATOM 785 C CA . THR A 1 100 ? -8.212 -4.385 3.526 1.00 94.88 100 THR A CA 1
ATOM 786 C C . THR A 1 100 ? -9.636 -3.920 3.242 1.00 94.88 100 THR A C 1
ATOM 788 O O . THR A 1 100 ? -10.448 -3.862 4.164 1.00 94.88 100 THR A O 1
ATOM 791 N N . ASP A 1 101 ? -9.959 -3.617 1.984 1.00 95.69 101 ASP A N 1
ATOM 792 C CA . ASP A 1 101 ? -11.290 -3.163 1.573 1.00 95.69 101 ASP A CA 1
ATOM 793 C C . ASP A 1 101 ? -12.364 -4.222 1.853 1.00 95.69 101 ASP A C 1
ATOM 795 O O . ASP A 1 101 ? -13.436 -3.885 2.354 1.00 95.69 101 ASP A O 1
ATOM 799 N N . SER A 1 102 ? -12.037 -5.507 1.658 1.00 93.81 102 SER A N 1
ATOM 800 C CA . SER A 1 102 ? -12.953 -6.625 1.927 1.00 93.81 102 SER A CA 1
ATOM 801 C C . SER A 1 102 ? -13.429 -6.701 3.384 1.00 93.81 102 SER A C 1
ATOM 803 O O . SER A 1 102 ? -14.537 -7.165 3.652 1.00 93.81 102 SER A O 1
ATOM 805 N N . SER A 1 103 ? -12.612 -6.224 4.329 1.00 92.75 103 SER A N 1
ATOM 806 C CA . SER A 1 103 ? -12.944 -6.196 5.760 1.00 92.75 103 SER A CA 1
ATOM 807 C C . SER A 1 103 ? -13.389 -4.814 6.248 1.00 92.75 103 SER A C 1
ATOM 809 O O . SER A 1 103 ? -14.211 -4.709 7.160 1.00 92.75 103 SER A O 1
ATOM 811 N N . LYS A 1 104 ? -12.849 -3.742 5.661 1.00 92.62 104 LYS A N 1
ATOM 812 C CA . LYS A 1 104 ? -13.056 -2.347 6.067 1.00 92.62 104 LYS A CA 1
ATOM 813 C C . LYS A 1 104 ? -13.205 -1.471 4.821 1.00 92.62 104 LYS A C 1
ATOM 815 O O . LYS A 1 104 ? -12.224 -0.825 4.454 1.00 92.62 104 LYS A O 1
ATOM 820 N N . PRO A 1 105 ? -14.404 -1.390 4.221 1.00 93.88 105 PRO A N 1
ATOM 821 C CA . PRO A 1 105 ? -14.602 -0.729 2.936 1.00 93.88 105 PRO A CA 1
ATOM 822 C C . PRO A 1 105 ? -14.128 0.729 2.917 1.00 93.88 105 PRO A C 1
ATOM 824 O O . PRO A 1 105 ? -14.488 1.539 3.780 1.00 93.88 105 PRO A O 1
ATOM 827 N N . PHE A 1 106 ? -13.319 1.075 1.922 1.00 96.00 106 PHE A N 1
ATOM 828 C CA . PHE A 1 106 ? -12.808 2.425 1.681 1.00 96.00 106 PHE A CA 1
ATOM 829 C C . PHE A 1 106 ? -12.602 2.745 0.196 1.00 96.00 106 PHE A C 1
ATOM 831 O O . PHE A 1 106 ? -12.539 3.933 -0.143 1.00 96.00 106 PHE A O 1
ATOM 838 N N . LEU A 1 107 ? -12.504 1.731 -0.665 1.00 96.12 107 LEU A N 1
ATOM 839 C CA . LEU A 1 107 ? -12.462 1.876 -2.113 1.00 96.12 107 LEU A CA 1
ATOM 840 C C . LEU A 1 107 ? -13.852 2.213 -2.661 1.00 96.12 107 LEU A C 1
ATOM 842 O O . LEU A 1 107 ? -14.886 1.945 -2.051 1.00 96.12 107 LEU A O 1
ATOM 846 N N . THR A 1 108 ? -13.870 2.838 -3.832 1.00 95.75 108 THR A N 1
ATOM 847 C CA . THR A 1 108 ? -15.091 2.954 -4.640 1.00 95.75 108 THR A CA 1
ATOM 848 C C . THR A 1 108 ? -15.268 1.706 -5.501 1.00 95.75 108 THR A C 1
ATOM 850 O O . THR A 1 108 ? -14.272 1.122 -5.923 1.00 95.75 108 THR A O 1
ATOM 853 N N . ASP A 1 109 ? -16.506 1.358 -5.864 1.00 93.88 109 ASP A N 1
ATOM 854 C CA . ASP A 1 109 ? -16.796 0.208 -6.740 1.00 93.88 109 ASP A CA 1
ATOM 855 C C . ASP A 1 109 ? -15.968 0.234 -8.036 1.00 93.88 109 ASP A C 1
ATOM 857 O O . ASP A 1 109 ? -15.451 -0.788 -8.481 1.00 93.88 109 ASP A O 1
ATOM 861 N N . ASN A 1 110 ? -15.768 1.426 -8.610 1.00 94.25 110 ASN A N 1
ATOM 862 C CA . ASN A 1 110 ? -14.946 1.608 -9.804 1.00 94.25 110 ASN A CA 1
ATOM 863 C C . ASN A 1 110 ? -13.461 1.296 -9.552 1.00 94.25 110 ASN A C 1
ATOM 865 O O . ASN A 1 110 ? -12.812 0.677 -10.393 1.00 94.25 110 ASN A O 1
ATOM 869 N N . GLN A 1 111 ? -12.910 1.707 -8.404 1.00 94.50 111 GLN A N 1
ATOM 870 C CA . GLN A 1 111 ? -11.535 1.358 -8.025 1.00 94.50 111 GLN A CA 1
ATOM 871 C C . GLN A 1 111 ? -11.399 -0.144 -7.787 1.00 94.50 111 GLN A C 1
ATOM 873 O O . GLN A 1 111 ? -10.455 -0.744 -8.294 1.00 94.50 111 GLN A O 1
ATOM 878 N N . THR A 1 112 ? -12.347 -0.758 -7.080 1.00 94.75 112 THR A N 1
ATOM 879 C CA . THR A 1 112 ? -12.346 -2.202 -6.820 1.00 94.75 112 THR A CA 1
ATOM 880 C C . THR A 1 112 ? -12.390 -2.994 -8.125 1.00 94.75 112 THR A C 1
ATOM 882 O O . THR A 1 112 ? -11.536 -3.853 -8.343 1.00 94.75 112 THR A O 1
ATOM 885 N N . GLN A 1 113 ? -13.300 -2.652 -9.043 1.00 94.44 113 GLN A N 1
ATOM 886 C CA . GLN A 1 113 ? -13.370 -3.293 -10.358 1.00 94.44 113 GLN A CA 1
ATOM 887 C C . GLN A 1 113 ? -12.079 -3.089 -11.161 1.00 94.44 113 GLN A C 1
ATOM 889 O O . GLN A 1 113 ? -11.553 -4.045 -11.726 1.00 94.44 113 GLN A O 1
ATOM 894 N N . THR A 1 114 ? -11.523 -1.872 -11.148 1.00 93.38 114 THR A N 1
ATOM 895 C CA . THR A 1 114 ? -10.249 -1.561 -11.819 1.00 93.38 114 THR A CA 1
ATOM 896 C C . THR A 1 114 ? -9.131 -2.476 -11.324 1.00 93.38 114 THR A C 1
ATOM 898 O O . THR A 1 114 ? -8.421 -3.065 -12.135 1.00 93.38 114 THR A O 1
ATOM 901 N N . TRP A 1 115 ? -8.982 -2.635 -10.007 1.00 94.44 115 TRP A N 1
ATOM 902 C CA . TRP A 1 115 ? -7.939 -3.479 -9.425 1.00 94.44 115 TRP A CA 1
ATOM 903 C C . TRP A 1 115 ? -8.145 -4.966 -9.709 1.00 94.44 115 TRP A C 1
ATOM 905 O O . TRP A 1 115 ? -7.164 -5.663 -9.963 1.00 94.44 115 TRP A O 1
ATOM 915 N N . ILE A 1 116 ? -9.390 -5.449 -9.728 1.00 92.88 116 ILE A N 1
ATOM 916 C CA . ILE A 1 116 ? -9.704 -6.832 -10.115 1.00 92.88 116 ILE A CA 1
ATOM 917 C C . ILE A 1 116 ? -9.321 -7.076 -11.579 1.00 92.88 116 ILE A C 1
ATOM 919 O O . ILE A 1 116 ? -8.590 -8.025 -11.872 1.00 92.88 116 ILE A O 1
ATOM 923 N N . ASP A 1 117 ? -9.743 -6.202 -12.493 1.00 92.81 117 ASP A N 1
ATOM 924 C CA . ASP A 1 117 ? -9.426 -6.319 -13.921 1.00 92.81 117 ASP A CA 1
ATOM 925 C C . ASP A 1 117 ? -7.916 -6.250 -14.161 1.00 92.81 117 ASP A C 1
ATOM 927 O O . ASP A 1 117 ? -7.350 -7.006 -14.957 1.00 92.81 117 ASP A O 1
ATOM 931 N N . TRP A 1 118 ? -7.241 -5.357 -13.440 1.00 91.94 118 TRP A N 1
ATOM 932 C CA . TRP A 1 118 ? -5.797 -5.215 -13.495 1.00 91.94 118 TRP A CA 1
ATOM 933 C C . TRP A 1 118 ? -5.071 -6.438 -12.955 1.00 91.94 118 TRP A C 1
ATOM 935 O O . TRP A 1 118 ? -4.124 -6.878 -13.600 1.00 91.94 118 TRP A O 1
ATOM 945 N N . ALA A 1 119 ? -5.514 -7.018 -11.840 1.00 89.94 119 ALA A N 1
ATOM 946 C CA . ALA A 1 119 ? -4.938 -8.241 -11.293 1.00 89.94 119 ALA A CA 1
ATOM 947 C C . ALA A 1 119 ? -5.087 -9.413 -12.274 1.00 89.94 119 ALA A C 1
ATOM 949 O O . ALA A 1 119 ? -4.111 -10.112 -12.545 1.00 89.94 119 ALA A O 1
ATOM 950 N N . LEU A 1 120 ? -6.272 -9.585 -12.872 1.00 89.62 120 LEU A N 1
ATOM 951 C CA . LEU A 1 120 ? -6.524 -10.616 -13.885 1.00 89.62 120 LEU A CA 1
ATOM 952 C C . LEU A 1 120 ? -5.633 -10.432 -15.118 1.00 89.62 120 LEU A C 1
ATOM 954 O O . LEU A 1 120 ? -5.024 -11.390 -15.594 1.00 89.62 120 LEU A O 1
ATOM 958 N N . LYS A 1 121 ? -5.518 -9.199 -15.617 1.00 88.25 121 LYS A N 1
ATOM 959 C CA . LYS A 1 121 ? -4.650 -8.870 -16.752 1.00 88.25 121 LYS A CA 1
ATOM 960 C C . LYS A 1 121 ? -3.173 -9.071 -16.415 1.00 88.25 121 LYS A C 1
ATOM 962 O O . LYS A 1 121 ? -2.426 -9.611 -17.224 1.00 88.25 121 LYS A O 1
ATOM 967 N N . TYR A 1 122 ? -2.748 -8.641 -15.233 1.00 84.75 122 TYR A N 1
ATOM 968 C CA . TYR A 1 122 ? -1.372 -8.771 -14.769 1.00 84.75 122 TYR A CA 1
ATOM 969 C C . TYR A 1 122 ? -0.966 -10.242 -14.646 1.00 84.75 122 TYR A C 1
ATOM 971 O O . TYR A 1 122 ? 0.057 -10.624 -15.200 1.00 84.75 122 TYR A O 1
ATOM 979 N N . LEU A 1 123 ? -1.820 -11.090 -14.061 1.00 83.38 123 LEU A N 1
ATOM 980 C CA . LEU A 1 123 ? -1.616 -12.544 -13.984 1.00 83.38 123 LEU A CA 1
ATOM 981 C C . LEU A 1 123 ? -1.421 -13.213 -15.355 1.00 83.38 123 LEU A C 1
ATOM 983 O O . LEU A 1 123 ? -0.719 -14.214 -15.448 1.00 83.38 123 LEU A O 1
ATOM 987 N N . GLN A 1 124 ? -2.041 -12.687 -16.415 1.00 82.44 124 GLN A N 1
ATOM 988 C CA . GLN A 1 124 ? -1.898 -13.225 -17.773 1.00 82.44 124 GLN A CA 1
ATOM 989 C C . GLN A 1 124 ? -0.603 -12.790 -18.469 1.00 82.44 124 GLN A C 1
ATOM 991 O O . GLN A 1 124 ? -0.120 -13.499 -19.349 1.00 82.44 124 GLN A O 1
ATOM 996 N N . ILE A 1 125 ? -0.082 -11.609 -18.128 1.00 78.50 125 ILE A N 1
ATOM 997 C CA . ILE A 1 125 ? 1.049 -10.974 -18.823 1.00 78.50 125 ILE A CA 1
ATOM 998 C C . ILE A 1 125 ? 2.368 -11.198 -18.080 1.00 78.50 125 ILE A C 1
ATOM 1000 O O . ILE A 1 125 ? 3.425 -11.205 -18.707 1.00 78.50 125 ILE A O 1
ATOM 1004 N N . GLU A 1 126 ? 2.333 -11.352 -16.758 1.00 72.62 126 GLU A N 1
ATOM 1005 C CA . GLU A 1 126 ? 3.532 -11.471 -15.937 1.00 72.62 126 GLU A CA 1
ATOM 1006 C C . GLU A 1 126 ? 4.247 -12.802 -16.216 1.00 72.62 126 GLU A C 1
ATOM 1008 O O . GLU A 1 126 ? 3.836 -13.874 -15.779 1.00 72.62 126 GLU A O 1
ATOM 1013 N N . THR A 1 127 ? 5.335 -12.718 -16.980 1.00 65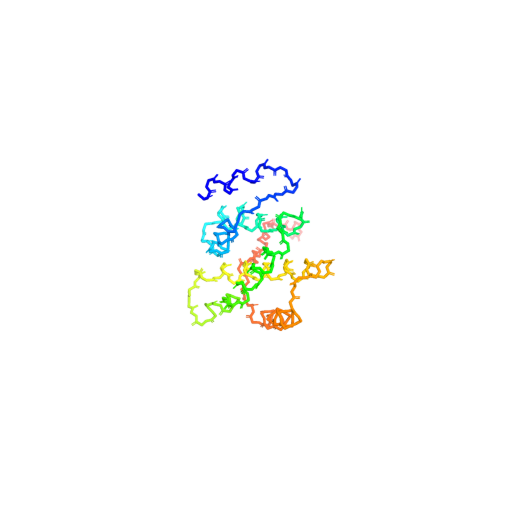.00 127 THR A N 1
ATOM 1014 C CA . THR A 1 127 ? 6.196 -13.847 -17.355 1.00 65.00 127 THR A CA 1
ATOM 1015 C C . THR A 1 127 ? 7.574 -13.772 -16.693 1.00 65.00 127 THR A C 1
ATOM 1017 O O . THR A 1 127 ? 8.529 -14.355 -17.213 1.00 65.00 127 THR A O 1
ATOM 1020 N N . ASP A 1 128 ? 7.739 -13.016 -15.603 1.00 59.75 128 ASP A N 1
ATOM 1021 C CA . ASP A 1 128 ? 9.030 -12.914 -14.922 1.00 59.75 128 ASP A CA 1
ATOM 1022 C C . ASP A 1 128 ? 9.259 -14.093 -13.959 1.00 59.75 128 ASP A C 1
ATOM 1024 O O . ASP A 1 128 ? 8.781 -14.135 -12.828 1.00 59.75 128 ASP A O 1
ATOM 1028 N N . TRP A 1 129 ? 10.025 -15.076 -14.433 1.00 52.16 129 TRP A N 1
ATOM 1029 C CA . TRP A 1 129 ? 10.426 -16.275 -13.691 1.00 52.16 129 TRP A CA 1
ATOM 1030 C C . TRP A 1 129 ? 11.689 -16.070 -12.838 1.00 52.16 129 TRP A C 1
ATOM 1032 O O . TRP A 1 129 ? 12.235 -17.044 -12.324 1.00 52.16 129 TRP A O 1
ATOM 1042 N N . ARG A 1 130 ? 12.225 -14.850 -12.696 1.00 54.34 130 ARG A N 1
ATOM 1043 C CA . ARG A 1 130 ? 13.553 -14.638 -12.076 1.00 54.34 130 ARG A CA 1
ATOM 1044 C C . ARG A 1 130 ? 13.598 -14.843 -10.559 1.00 54.34 130 ARG A C 1
ATOM 1046 O O . ARG A 1 130 ? 14.690 -14.925 -10.004 1.00 54.34 130 ARG A O 1
ATOM 1053 N N . SER A 1 131 ? 12.453 -14.984 -9.892 1.00 41.66 131 SER A N 1
ATOM 1054 C CA . SER A 1 131 ? 12.376 -15.470 -8.504 1.00 41.66 131 SER A CA 1
ATOM 1055 C C . SER A 1 131 ? 12.432 -17.002 -8.400 1.00 41.66 131 SER A C 1
ATOM 1057 O O . SER A 1 131 ? 12.641 -17.541 -7.311 1.00 41.66 131 SER A O 1
ATOM 1059 N N . TYR A 1 132 ? 12.309 -17.727 -9.518 1.00 43.75 132 TYR A N 1
ATOM 1060 C CA . TYR A 1 132 ? 12.535 -19.166 -9.571 1.00 43.75 132 TYR A CA 1
ATOM 1061 C C . TYR A 1 132 ? 14.035 -19.447 -9.670 1.00 43.75 132 TYR A C 1
ATOM 1063 O O . TYR A 1 132 ? 14.625 -19.441 -10.749 1.00 43.75 132 TYR A O 1
ATOM 1071 N N . VAL A 1 133 ? 14.668 -19.732 -8.532 1.00 44.06 133 VAL A N 1
ATOM 1072 C CA . VAL A 1 133 ? 15.959 -20.426 -8.520 1.00 44.06 133 VAL A CA 1
ATOM 1073 C C . VAL A 1 133 ? 15.645 -21.915 -8.684 1.00 44.06 133 VAL A C 1
ATOM 1075 O O . VAL A 1 133 ? 15.072 -22.502 -7.762 1.00 44.06 133 VAL A O 1
ATOM 1078 N N . PRO A 1 134 ? 15.998 -22.572 -9.808 1.00 44.56 134 PRO A N 1
ATOM 1079 C CA . PRO A 1 134 ? 15.927 -24.021 -9.868 1.00 44.56 134 PRO A CA 1
ATOM 1080 C C . PRO A 1 134 ? 16.791 -24.543 -8.727 1.00 44.56 134 PRO A C 1
ATOM 1082 O O . PRO A 1 134 ? 17.980 -24.219 -8.658 1.00 44.56 134 PRO A O 1
ATOM 1085 N N . VAL A 1 135 ? 16.209 -25.320 -7.813 1.00 44.28 135 VAL A N 1
ATOM 1086 C CA . VAL A 1 135 ? 16.983 -26.021 -6.789 1.00 44.28 135 VAL A CA 1
ATOM 1087 C C . VAL A 1 135 ? 18.084 -26.786 -7.513 1.00 44.28 135 VAL A C 1
ATOM 1089 O O . VAL A 1 135 ? 17.830 -27.770 -8.212 1.00 44.28 135 VAL A O 1
ATOM 1092 N N . LYS A 1 136 ? 19.327 -26.321 -7.374 1.00 42.84 136 LYS A N 1
ATOM 1093 C CA . LYS A 1 136 ? 20.492 -27.065 -7.828 1.00 42.84 136 LYS A CA 1
ATOM 1094 C C . LYS A 1 136 ? 20.523 -28.306 -6.948 1.00 42.84 136 LYS A C 1
ATOM 1096 O O . LYS A 1 136 ? 20.855 -28.209 -5.770 1.00 42.84 136 LYS A O 1
ATOM 1101 N N . ARG A 1 137 ? 20.121 -29.461 -7.488 1.00 39.94 137 ARG A N 1
ATOM 1102 C CA . ARG A 1 137 ? 20.337 -30.752 -6.826 1.00 39.94 137 ARG A CA 1
ATOM 1103 C C . ARG A 1 137 ? 21.848 -30.934 -6.670 1.00 39.94 137 ARG A C 1
ATOM 1105 O O . ARG A 1 137 ? 22.519 -31.430 -7.568 1.00 39.94 137 ARG A O 1
ATOM 1112 N N . LEU A 1 138 ? 22.396 -30.481 -5.548 1.00 46.34 138 LEU A N 1
ATOM 1113 C CA . LEU A 1 138 ? 23.694 -30.920 -5.064 1.00 46.34 138 LEU A CA 1
ATOM 1114 C C . LEU A 1 138 ? 23.478 -32.317 -4.494 1.00 46.34 138 LEU A C 1
ATOM 1116 O O . LEU A 1 138 ? 22.860 -32.486 -3.448 1.00 46.34 138 LEU A O 1
ATOM 1120 N N . GLY A 1 139 ? 23.918 -33.323 -5.238 1.00 38.22 139 GLY A N 1
ATOM 1121 C CA . GLY A 1 139 ? 23.780 -34.710 -4.829 1.00 38.22 139 GLY A CA 1
ATOM 1122 C C . GLY A 1 139 ? 24.127 -35.650 -5.963 1.00 38.22 139 GLY A C 1
ATOM 1123 O O . GLY A 1 139 ? 23.243 -36.282 -6.535 1.00 38.22 139 GLY A O 1
ATOM 1124 N N . ALA A 1 140 ? 25.419 -35.737 -6.276 1.00 49.75 140 ALA A N 1
ATOM 1125 C CA . ALA A 1 140 ? 25.985 -36.932 -6.878 1.00 49.75 140 ALA A CA 1
ATOM 1126 C C . ALA A 1 140 ? 25.778 -38.093 -5.893 1.00 49.75 140 ALA A C 1
ATOM 1128 O O . ALA A 1 140 ? 26.625 -38.379 -5.052 1.00 49.75 140 ALA A O 1
ATOM 1129 N N . TRP A 1 141 ? 24.616 -38.734 -5.967 1.00 38.34 141 TRP A N 1
ATOM 1130 C CA . TRP A 1 141 ? 24.437 -40.070 -5.427 1.00 38.34 141 TRP A CA 1
ATOM 1131 C C . TRP A 1 141 ? 25.068 -41.025 -6.435 1.00 38.34 141 TRP A C 1
ATOM 1133 O O . TRP A 1 141 ? 24.437 -41.431 -7.408 1.00 38.34 141 TRP A O 1
ATOM 1143 N N . HIS A 1 142 ? 26.345 -41.342 -6.227 1.00 44.56 142 HIS A N 1
ATOM 1144 C CA . HIS A 1 142 ? 26.906 -42.571 -6.772 1.00 44.56 142 HIS A CA 1
ATOM 1145 C C . HIS A 1 142 ? 26.099 -43.732 -6.182 1.00 44.56 142 HIS A C 1
ATOM 1147 O O . HIS A 1 142 ? 26.121 -43.961 -4.975 1.00 44.56 142 HIS A O 1
ATOM 1153 N N . CYS A 1 143 ? 25.340 -44.418 -7.033 1.00 38.75 143 CYS A N 1
ATOM 1154 C CA . CYS A 1 143 ? 24.640 -45.648 -6.695 1.00 38.75 143 CYS A CA 1
ATOM 1155 C C . CYS A 1 143 ? 25.658 -46.801 -6.775 1.00 38.75 143 CYS A C 1
ATOM 1157 O O . CYS A 1 143 ? 26.179 -47.043 -7.8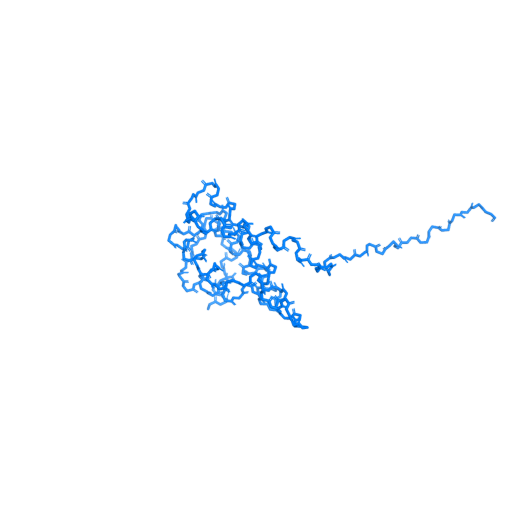65 1.00 38.75 143 CYS A O 1
ATOM 1159 N N . PRO A 1 144 ? 25.998 -47.489 -5.670 1.00 46.31 144 PRO A N 1
ATOM 1160 C CA . PRO A 1 144 ? 27.016 -48.527 -5.682 1.00 46.31 144 PRO A CA 1
ATOM 1161 C C . PRO A 1 144 ? 26.367 -49.879 -5.975 1.00 46.31 144 PRO A C 1
ATOM 1163 O O . PRO A 1 144 ? 26.241 -50.696 -5.075 1.00 46.31 144 PRO A O 1
ATOM 1166 N N . TRP A 1 145 ? 25.938 -50.1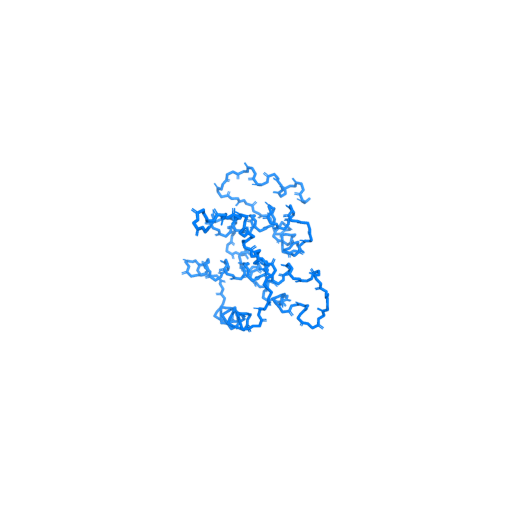00 -7.218 1.00 42.78 145 TRP A N 1
ATOM 1167 C CA . TRP A 1 145 ? 25.712 -51.443 -7.768 1.00 42.78 145 TRP A CA 1
ATOM 1168 C C . TRP A 1 145 ? 25.921 -51.410 -9.282 1.00 42.78 145 TRP A C 1
ATOM 1170 O O . TRP A 1 145 ? 24.963 -51.251 -10.037 1.00 42.78 145 TRP A O 1
ATOM 1180 N N . GLN A 1 146 ? 27.185 -51.527 -9.690 1.00 40.59 146 GLN A N 1
ATOM 1181 C CA . GLN A 1 146 ? 27.664 -52.097 -10.953 1.00 40.59 146 GLN A CA 1
ATOM 1182 C C . GLN A 1 146 ? 29.162 -52.370 -10.830 1.00 40.59 146 GLN A C 1
ATOM 1184 O O . GLN A 1 146 ? 29.866 -51.493 -10.279 1.00 40.59 146 GLN A O 1
#

Solvent-accessible surface area (backbone atoms only — not comparable to full-atom values): 8692 Å² total; per-residue (Å²): 106,70,77,57,55,59,54,52,74,79,51,72,81,60,49,84,72,54,70,70,54,55,51,49,39,63,76,34,43,34,44,89,50,56,67,51,16,53,70,42,29,48,45,50,52,53,44,26,66,75,49,65,15,47,51,73,67,52,50,39,51,50,51,51,51,56,61,72,64,52,43,62,66,48,48,81,90,50,95,51,73,73,33,54,46,28,19,54,43,42,48,52,51,51,52,53,51,54,56,44,30,76,81,54,77,63,72,50,73,70,54,52,51,50,52,51,55,48,49,58,50,45,69,74,65,67,76,81,60,82,85,63,72,75,79,75,81,84,68,89,73,80,74,94,82,130

Organism: NCBI:txid1256200